Protein AF-A0A9D1IH39-F1 (afdb_monomer_lite)

Organism: NCBI:txid2840677

Foldseek 3Di:
DDDDDPDPPPDPPPPQQAAELLDLVSQLVLLLVLLVVLVVLVVCCVVVNDPPVRSVVVLLVSLLVQLCVQQVNDPSYDHDPPQGFPNLLVLQCVVCVVVCVVVPNDVVQSVGRSSSSSSLSSVLSVVSVVLVVVVVVVVDPVVSVVVSSLSSSQSSCSSNVHDRPRDDDD

Structure (mmCIF, N/CA/C/O backbone):
data_AF-A0A9D1IH39-F1
#
_entry.id   AF-A0A9D1IH39-F1
#
loop_
_atom_site.group_PDB
_atom_site.id
_atom_site.type_symbol
_atom_site.label_atom_id
_atom_site.label_alt_id
_atom_site.label_comp_id
_atom_site.label_asym_id
_atom_site.label_entity_id
_atom_site.label_seq_id
_atom_site.pdbx_PDB_ins_code
_atom_site.Cartn_x
_atom_site.Cartn_y
_atom_site.Cartn_z
_atom_site.occupancy
_atom_site.B_iso_or_equiv
_atom_site.auth_seq_id
_atom_site.auth_comp_id
_atom_site.auth_asym_id
_atom_site.auth_atom_id
_atom_site.pdbx_PDB_model_num
ATOM 1 N N . MET A 1 1 ? 53.181 -41.968 1.654 1.00 43.25 1 MET A N 1
ATOM 2 C CA . MET A 1 1 ? 52.406 -41.020 0.828 1.00 43.25 1 MET A CA 1
ATOM 3 C C . MET A 1 1 ? 50.944 -41.197 1.217 1.00 43.25 1 MET A C 1
ATOM 5 O O . MET A 1 1 ? 50.300 -42.116 0.735 1.00 43.25 1 MET A O 1
ATOM 9 N N . GLN A 1 2 ? 50.483 -40.438 2.213 1.00 37.62 2 GLN A N 1
ATOM 10 C CA . GLN A 1 2 ? 49.070 -40.377 2.598 1.00 37.62 2 GLN A CA 1
ATOM 11 C C . GLN A 1 2 ? 48.408 -39.346 1.686 1.00 37.62 2 GLN A C 1
ATOM 13 O O . GLN A 1 2 ? 48.875 -38.214 1.604 1.00 37.62 2 GLN A O 1
ATOM 18 N N . THR A 1 3 ? 47.389 -39.761 0.945 1.00 41.38 3 THR A N 1
ATOM 19 C CA . THR A 1 3 ? 46.543 -38.867 0.158 1.00 41.38 3 THR A CA 1
ATOM 20 C C . THR A 1 3 ? 45.376 -38.418 1.026 1.00 41.38 3 THR A C 1
ATOM 22 O O . THR A 1 3 ? 44.533 -39.235 1.397 1.00 41.38 3 THR A O 1
ATOM 25 N N . ASP A 1 4 ? 45.362 -37.127 1.349 1.00 43.56 4 ASP A N 1
ATOM 26 C CA . ASP A 1 4 ? 44.269 -36.424 2.014 1.00 43.56 4 ASP A CA 1
ATOM 27 C C . ASP A 1 4 ? 42.965 -36.539 1.209 1.00 43.56 4 ASP A C 1
ATOM 29 O O . ASP A 1 4 ? 42.844 -35.999 0.107 1.00 43.56 4 ASP A O 1
ATOM 33 N N . ASN A 1 5 ? 41.962 -37.204 1.784 1.00 46.59 5 ASN A N 1
ATOM 34 C CA . ASN A 1 5 ? 40.578 -37.108 1.328 1.00 46.59 5 ASN A CA 1
ATOM 35 C C . ASN A 1 5 ? 39.995 -35.784 1.844 1.00 46.59 5 ASN A C 1
ATOM 37 O O . ASN A 1 5 ? 39.589 -35.676 2.999 1.00 46.59 5 ASN A O 1
ATOM 41 N N . LYS A 1 6 ? 39.949 -34.758 0.986 1.00 48.06 6 LYS A N 1
ATOM 42 C CA . LYS A 1 6 ? 39.116 -33.571 1.220 1.00 48.06 6 LYS A CA 1
ATOM 43 C C . LYS A 1 6 ? 37.658 -33.934 0.949 1.00 48.06 6 LYS A C 1
ATOM 45 O O . LYS A 1 6 ? 37.216 -33.912 -0.199 1.00 48.06 6 LYS A O 1
ATOM 50 N N . GLU A 1 7 ? 36.912 -34.230 2.006 1.00 47.56 7 GLU A N 1
ATOM 51 C CA . GLU A 1 7 ? 35.450 -34.207 1.979 1.00 47.56 7 GLU A CA 1
ATOM 52 C C . GLU A 1 7 ? 34.987 -32.785 1.624 1.00 47.56 7 GLU A C 1
ATOM 54 O O . GLU A 1 7 ? 35.138 -31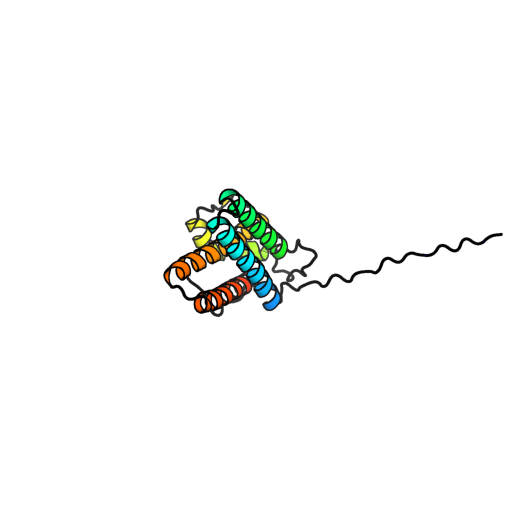.833 2.393 1.00 47.56 7 GLU A O 1
ATOM 59 N N . LYS A 1 8 ? 34.466 -32.616 0.405 1.00 49.72 8 LYS A N 1
ATOM 60 C CA . LYS A 1 8 ? 33.722 -31.418 0.021 1.00 49.72 8 LYS A CA 1
ATOM 61 C C . LYS A 1 8 ? 32.370 -31.466 0.729 1.00 49.72 8 LYS A C 1
ATOM 63 O O . LYS A 1 8 ? 31.461 -32.157 0.281 1.00 49.72 8 LYS A O 1
ATOM 68 N N . ASN A 1 9 ? 32.239 -30.700 1.806 1.00 50.03 9 ASN A N 1
ATOM 69 C CA . ASN A 1 9 ? 30.941 -30.306 2.344 1.00 50.03 9 ASN A CA 1
ATOM 70 C C . ASN A 1 9 ? 30.249 -29.375 1.335 1.00 50.03 9 ASN A C 1
ATOM 72 O O . ASN A 1 9 ? 30.384 -28.154 1.407 1.00 50.03 9 ASN A O 1
ATOM 76 N N . GLU A 1 10 ? 29.532 -29.943 0.367 1.00 49.69 10 GLU A N 1
ATOM 77 C CA . GLU A 1 10 ? 28.547 -29.196 -0.412 1.00 49.69 10 GLU A CA 1
ATOM 78 C C . GLU A 1 10 ? 27.342 -28.933 0.497 1.00 49.69 10 GLU A C 1
ATOM 80 O O . GLU A 1 10 ? 26.534 -29.819 0.774 1.00 49.69 10 GLU A O 1
ATOM 85 N N . ALA A 1 11 ? 27.256 -27.710 1.028 1.00 53.72 11 ALA A N 1
ATOM 86 C CA . ALA A 1 11 ? 26.069 -27.254 1.737 1.00 53.72 11 ALA A CA 1
ATOM 87 C C . ALA A 1 11 ? 24.846 -27.393 0.808 1.00 53.72 11 ALA A C 1
ATOM 89 O O . ALA A 1 11 ? 24.943 -27.025 -0.369 1.00 53.72 11 ALA A O 1
ATOM 90 N N . PRO A 1 12 ? 23.696 -27.897 1.296 1.00 52.84 12 PRO A N 1
ATOM 91 C CA . PRO A 1 12 ? 22.506 -28.028 0.471 1.00 52.84 12 PRO A CA 1
ATOM 92 C C . PRO A 1 12 ? 22.115 -26.648 -0.058 1.00 52.84 12 PRO A C 1
ATOM 94 O O . PRO A 1 12 ? 21.813 -25.728 0.703 1.00 52.84 12 PRO A O 1
ATOM 97 N N . THR A 1 13 ? 22.148 -26.494 -1.381 1.00 54.34 13 THR A N 1
ATOM 98 C CA . THR A 1 13 ? 21.691 -25.286 -2.062 1.00 54.34 13 THR A CA 1
ATOM 99 C C . THR A 1 13 ? 20.176 -25.238 -1.912 1.00 54.34 13 THR A C 1
ATOM 101 O O . THR A 1 13 ? 19.437 -25.860 -2.675 1.00 54.34 13 THR A O 1
ATOM 104 N N . VAL A 1 14 ? 19.692 -24.542 -0.883 1.00 60.44 14 VAL A N 1
ATOM 105 C CA . VAL A 1 14 ? 18.264 -24.255 -0.745 1.00 60.44 14 VAL A CA 1
ATOM 106 C C . VAL A 1 14 ? 17.893 -23.368 -1.929 1.00 60.44 14 VAL A C 1
ATOM 108 O O . VAL A 1 14 ? 18.247 -22.190 -1.967 1.00 60.44 14 VAL A O 1
ATOM 111 N N . LYS A 1 15 ? 17.231 -23.940 -2.940 1.00 63.34 15 LYS A N 1
ATOM 112 C CA . LYS A 1 15 ? 16.618 -23.151 -4.011 1.00 63.34 15 LYS A CA 1
ATOM 113 C C . LYS A 1 15 ? 15.602 -22.222 -3.354 1.00 63.34 15 LYS A C 1
ATOM 115 O O . LYS A 1 15 ? 14.547 -22.680 -2.924 1.00 63.34 15 LYS A O 1
ATOM 120 N N . LEU A 1 16 ? 15.926 -20.933 -3.264 1.00 69.69 16 LEU A N 1
ATOM 121 C CA . LEU A 1 16 ? 14.945 -19.922 -2.897 1.00 69.69 16 LEU A CA 1
ATOM 122 C C . LEU A 1 16 ? 13.829 -19.952 -3.942 1.00 69.69 16 LEU A C 1
ATOM 124 O O . LEU A 1 16 ? 14.071 -19.710 -5.126 1.00 69.69 16 LEU A O 1
ATOM 128 N N . VAL A 1 17 ? 12.613 -20.270 -3.501 1.00 83.12 17 VAL A N 1
ATOM 129 C CA . VAL A 1 17 ? 11.408 -20.017 -4.291 1.00 83.12 17 VAL A CA 1
ATOM 130 C C . VAL A 1 17 ? 11.317 -18.504 -4.454 1.00 83.12 17 VAL A C 1
ATOM 132 O O . VAL A 1 17 ? 11.361 -17.777 -3.462 1.00 83.12 17 VAL A O 1
ATOM 135 N N . ARG A 1 18 ? 11.263 -18.033 -5.702 1.00 90.69 18 ARG A N 1
ATOM 136 C CA . ARG A 1 18 ? 11.101 -16.611 -6.011 1.00 90.69 18 ARG A CA 1
ATOM 137 C C . ARG A 1 18 ? 9.713 -16.370 -6.583 1.00 90.69 18 ARG A C 1
ATOM 139 O O . ARG A 1 18 ? 9.247 -17.166 -7.395 1.00 90.69 18 ARG A O 1
ATOM 146 N N . PHE A 1 19 ? 9.090 -15.273 -6.177 1.00 94.44 19 PHE A N 1
ATOM 147 C CA . PHE A 1 19 ? 7.729 -14.914 -6.571 1.00 94.44 19 PHE A CA 1
ATOM 148 C C . PHE A 1 19 ? 7.743 -13.842 -7.663 1.00 94.44 19 PHE A C 1
ATOM 150 O O . PHE A 1 19 ? 8.461 -12.852 -7.538 1.00 94.44 19 PHE A O 1
ATOM 157 N N . ASP A 1 20 ? 6.978 -14.019 -8.737 1.00 95.31 20 ASP A N 1
ATOM 158 C CA . ASP A 1 20 ? 6.971 -13.093 -9.875 1.00 95.31 20 ASP A CA 1
ATOM 159 C C . ASP A 1 20 ? 6.014 -11.916 -9.649 1.00 95.31 20 ASP A C 1
ATOM 161 O O . ASP A 1 20 ? 4.808 -12.103 -9.527 1.00 95.31 20 ASP A O 1
ATOM 165 N N . LEU A 1 21 ? 6.539 -10.686 -9.632 1.00 94.94 21 LEU A N 1
ATOM 166 C CA . LEU A 1 21 ? 5.733 -9.469 -9.493 1.00 94.94 21 LEU A CA 1
ATOM 167 C C . LEU A 1 21 ? 4.922 -9.132 -10.748 1.00 94.94 21 LEU A C 1
ATOM 169 O O . LEU A 1 21 ? 4.138 -8.189 -10.717 1.00 94.94 21 LEU A O 1
ATOM 173 N N . ALA A 1 22 ? 5.108 -9.837 -11.866 1.00 94.69 22 ALA A N 1
ATOM 174 C CA . ALA A 1 22 ? 4.194 -9.763 -13.001 1.00 94.69 22 ALA A CA 1
ATOM 175 C C . ALA A 1 22 ? 2.887 -10.545 -12.759 1.00 94.69 22 ALA A C 1
ATOM 177 O O . ALA A 1 22 ? 1.888 -10.277 -13.442 1.00 94.69 22 ALA A O 1
ATOM 178 N N . ASP A 1 23 ? 2.885 -11.476 -11.799 1.00 96.31 23 ASP A N 1
ATOM 179 C CA . ASP A 1 23 ? 1.717 -12.256 -11.406 1.00 96.31 23 ASP A CA 1
ATOM 180 C C . ASP A 1 23 ? 0.821 -11.438 -10.466 1.00 96.31 23 ASP A C 1
ATOM 182 O O . ASP A 1 23 ? 1.240 -10.932 -9.422 1.00 96.31 23 ASP A O 1
ATOM 186 N N . LEU A 1 24 ? -0.447 -11.306 -10.856 1.00 96.19 24 LEU A N 1
ATOM 187 C CA . LEU A 1 24 ? -1.440 -10.588 -10.067 1.00 96.19 24 LEU A CA 1
ATOM 188 C C . LEU A 1 24 ? -1.720 -11.285 -8.733 1.00 96.19 24 LEU A C 1
ATOM 190 O O . LEU A 1 24 ? -1.939 -10.594 -7.744 1.00 96.19 24 LEU A O 1
ATOM 194 N N . SER A 1 25 ? -1.695 -12.619 -8.692 1.00 96.69 25 SER A N 1
ATOM 195 C CA . SER A 1 25 ? -1.952 -13.377 -7.464 1.00 96.69 25 SER A CA 1
ATOM 196 C C . SER A 1 25 ? -0.861 -13.135 -6.422 1.00 96.69 25 SER A C 1
ATOM 198 O O . SER A 1 25 ? -1.178 -12.827 -5.278 1.00 96.69 25 SER A O 1
ATOM 200 N N . VAL A 1 26 ? 0.408 -13.127 -6.843 1.00 96.38 26 VAL A N 1
ATOM 201 C CA . VAL A 1 26 ? 1.562 -12.807 -5.989 1.00 96.38 26 VAL A CA 1
ATOM 202 C C . VAL A 1 26 ? 1.444 -11.405 -5.398 1.00 96.38 26 VAL A C 1
ATOM 204 O O . VAL A 1 26 ? 1.657 -11.215 -4.201 1.00 96.38 26 VAL A O 1
ATOM 207 N N . LEU A 1 27 ? 1.109 -10.405 -6.220 1.00 96.00 27 LEU A N 1
ATOM 208 C CA . LEU A 1 27 ? 0.929 -9.040 -5.726 1.00 96.00 27 LEU A CA 1
ATOM 209 C C . LEU A 1 27 ? -0.285 -8.923 -4.803 1.00 96.00 27 LEU A C 1
ATOM 211 O O . LEU A 1 27 ? -0.194 -8.248 -3.782 1.00 96.00 27 LEU A O 1
ATOM 215 N N . ASN A 1 28 ? -1.393 -9.589 -5.128 1.00 97.44 28 ASN A N 1
ATOM 216 C CA . ASN A 1 28 ? -2.574 -9.612 -4.272 1.00 97.44 28 ASN A CA 1
ATOM 217 C C . ASN A 1 28 ? -2.246 -10.204 -2.892 1.00 97.44 28 ASN A C 1
ATOM 219 O O . ASN A 1 28 ? -2.501 -9.556 -1.882 1.00 97.44 28 ASN A O 1
ATOM 223 N N . GLU A 1 29 ? -1.598 -11.370 -2.840 1.00 97.12 29 GLU A N 1
ATOM 224 C CA . GLU A 1 29 ? -1.169 -12.002 -1.585 1.00 97.12 29 GLU A CA 1
ATOM 225 C C . GLU A 1 29 ? -0.193 -11.117 -0.796 1.00 97.12 29 GLU A C 1
ATOM 227 O O . GLU A 1 29 ? -0.306 -10.994 0.424 1.00 97.12 29 GLU A O 1
ATOM 232 N N . LEU A 1 30 ? 0.733 -10.433 -1.477 1.00 96.88 30 LEU A N 1
ATOM 233 C CA . LEU A 1 30 ? 1.639 -9.475 -0.841 1.00 96.88 30 LEU A CA 1
ATOM 234 C C . LEU A 1 30 ? 0.869 -8.340 -0.144 1.00 96.88 30 LEU A C 1
ATOM 236 O O . LEU A 1 30 ? 1.200 -7.970 0.985 1.00 96.88 30 LEU A O 1
ATOM 240 N N . PHE A 1 31 ? -0.162 -7.796 -0.796 1.00 98.06 31 PHE A N 1
ATOM 241 C CA . PHE A 1 31 ? -1.027 -6.782 -0.198 1.00 98.06 31 PHE A CA 1
ATOM 242 C C . PHE A 1 31 ? -1.892 -7.351 0.934 1.00 98.06 31 PHE A C 1
ATOM 244 O O . PHE A 1 31 ? -2.060 -6.674 1.947 1.00 98.06 31 PHE A O 1
ATOM 251 N N . GLU A 1 32 ? -2.393 -8.583 0.819 1.00 97.88 32 GLU A N 1
ATOM 252 C CA . GLU A 1 32 ? -3.154 -9.253 1.885 1.00 97.88 32 GLU A CA 1
ATOM 253 C C . GLU A 1 32 ? -2.313 -9.461 3.150 1.00 97.88 32 GLU A C 1
ATOM 255 O O . GLU A 1 32 ? -2.793 -9.208 4.257 1.00 97.88 32 GLU A O 1
ATOM 260 N N . VAL A 1 33 ? -1.039 -9.844 3.008 1.00 96.25 33 VAL A N 1
ATOM 261 C CA . VAL A 1 33 ? -0.109 -9.973 4.142 1.00 96.25 33 VAL A CA 1
ATOM 262 C C . VAL A 1 33 ? 0.061 -8.635 4.858 1.00 96.25 33 VAL A C 1
ATOM 264 O O . VAL A 1 33 ? -0.037 -8.571 6.085 1.00 96.25 33 VAL A O 1
ATOM 267 N N . VAL A 1 34 ? 0.267 -7.547 4.110 1.00 97.50 34 VAL A N 1
ATOM 268 C CA . VAL A 1 34 ? 0.417 -6.215 4.713 1.00 97.50 34 VAL A CA 1
ATOM 269 C C . VAL A 1 34 ? -0.891 -5.740 5.345 1.00 97.50 34 VAL A C 1
ATOM 271 O O . VAL A 1 34 ? -0.855 -5.191 6.446 1.00 97.50 34 VAL A O 1
ATOM 274 N N . LEU A 1 35 ? -2.040 -5.989 4.710 1.00 98.00 35 LEU A N 1
ATOM 275 C CA . LEU A 1 35 ? -3.358 -5.700 5.280 1.00 98.00 35 LEU A CA 1
ATOM 276 C C . LEU A 1 35 ? -3.549 -6.420 6.614 1.00 98.00 35 LEU A C 1
ATOM 278 O O . LEU A 1 35 ? -3.912 -5.785 7.606 1.00 98.00 35 LEU A O 1
ATOM 282 N N . TYR A 1 36 ? -3.272 -7.725 6.656 1.00 96.44 36 TYR A N 1
ATOM 283 C CA . TYR A 1 36 ? -3.364 -8.525 7.874 1.00 96.44 36 TYR A CA 1
ATOM 284 C C . TYR A 1 36 ? -2.497 -7.935 8.989 1.00 96.44 36 TYR A C 1
ATOM 286 O O . TYR A 1 36 ? -2.948 -7.785 10.126 1.00 96.44 36 TYR A O 1
ATOM 294 N N . ASP A 1 37 ? -1.270 -7.546 8.657 1.00 96.25 37 ASP A N 1
ATOM 295 C CA . ASP A 1 37 ? -0.338 -6.963 9.609 1.00 96.25 37 ASP A CA 1
ATOM 296 C C . ASP A 1 37 ? -0.802 -5.598 10.145 1.00 96.25 37 ASP A C 1
ATOM 298 O O . ASP A 1 37 ? -0.675 -5.345 11.346 1.00 96.25 37 ASP A O 1
ATOM 302 N N . VAL A 1 38 ? -1.389 -4.741 9.301 1.00 97.06 38 VAL A N 1
ATOM 303 C CA . VAL A 1 38 ? -1.997 -3.464 9.724 1.00 97.06 38 VAL A CA 1
ATOM 304 C C . VAL A 1 38 ? -3.177 -3.713 10.666 1.00 97.06 38 VAL A C 1
ATOM 306 O O . VAL A 1 38 ? -3.232 -3.136 11.755 1.00 97.06 38 VAL A O 1
ATOM 309 N N . VAL A 1 39 ? -4.092 -4.617 10.301 1.00 95.25 39 VAL A N 1
ATOM 310 C CA . VAL A 1 39 ? -5.260 -4.969 11.128 1.00 95.25 39 VAL A CA 1
ATOM 311 C C . VAL A 1 39 ? -4.817 -5.522 12.481 1.00 95.25 39 VAL A C 1
ATOM 313 O O . VAL A 1 39 ? -5.311 -5.097 13.529 1.00 95.25 39 VAL A O 1
ATOM 316 N N . ARG A 1 40 ? -3.840 -6.435 12.482 1.00 95.62 40 ARG A N 1
ATOM 317 C CA . ARG A 1 40 ? -3.266 -7.009 13.701 1.00 95.62 40 ARG A CA 1
ATOM 318 C C . ARG A 1 40 ? -2.667 -5.929 14.598 1.00 95.62 40 ARG A C 1
ATOM 320 O O . ARG A 1 40 ? -2.957 -5.919 15.793 1.00 95.62 40 ARG A O 1
ATOM 327 N N . ARG A 1 41 ? -1.880 -5.001 14.042 1.00 96.25 41 ARG A N 1
ATOM 328 C CA . ARG A 1 41 ? -1.314 -3.873 14.803 1.00 96.25 41 ARG A CA 1
ATOM 329 C C . ARG A 1 41 ? -2.395 -2.977 15.388 1.00 96.25 41 ARG A C 1
ATOM 331 O O . ARG A 1 41 ? -2.315 -2.638 16.565 1.00 96.25 41 ARG A O 1
ATOM 338 N N . SER A 1 42 ? -3.414 -2.631 14.607 1.00 94.44 42 SER A N 1
ATOM 339 C CA . SER A 1 42 ? -4.527 -1.810 15.087 1.00 94.44 42 SER A CA 1
ATOM 340 C C . SER A 1 42 ? -5.244 -2.465 16.273 1.00 94.44 42 SER A C 1
ATOM 342 O O . SER A 1 42 ? -5.496 -1.805 17.283 1.00 94.44 42 SER A O 1
ATOM 344 N N . ASN A 1 43 ? -5.465 -3.782 16.211 1.00 93.31 43 ASN A N 1
ATOM 345 C CA . ASN A 1 43 ? -6.023 -4.542 17.327 1.00 93.31 43 ASN A CA 1
ATOM 346 C C . ASN A 1 43 ? -5.114 -4.493 18.564 1.00 93.31 43 ASN A C 1
ATOM 348 O O . ASN A 1 43 ? -5.605 -4.206 19.654 1.00 93.31 43 ASN A O 1
ATOM 352 N N . MET A 1 44 ? -3.800 -4.690 18.403 1.00 96.12 44 MET A N 1
ATOM 353 C CA . MET A 1 44 ? -2.838 -4.607 19.512 1.00 96.12 44 MET A CA 1
ATOM 354 C C . MET A 1 44 ? -2.815 -3.219 20.168 1.00 96.12 44 MET A C 1
ATOM 356 O O . MET A 1 44 ? -2.724 -3.125 21.393 1.00 96.12 44 MET A O 1
ATOM 360 N N . VAL A 1 45 ? -2.936 -2.146 19.377 1.00 96.25 45 VAL A N 1
ATOM 361 C CA . VAL A 1 45 ? -3.073 -0.777 19.900 1.00 96.25 45 VAL A CA 1
ATOM 362 C C . VAL A 1 45 ? -4.369 -0.638 20.693 1.00 96.25 45 VAL A C 1
ATOM 364 O O . VAL A 1 45 ? -4.351 -0.157 21.824 1.00 96.25 45 VAL A O 1
ATOM 367 N N . SER A 1 46 ? -5.489 -1.115 20.143 1.00 93.00 46 SER A N 1
ATOM 368 C CA . SER A 1 46 ? -6.796 -1.038 20.806 1.00 93.00 46 SER A CA 1
ATOM 369 C C . SER A 1 46 ? -6.851 -1.816 22.128 1.00 93.00 46 SER A C 1
ATOM 371 O O . SER A 1 46 ? -7.537 -1.399 23.058 1.00 93.00 46 SER A O 1
ATOM 373 N N . SER A 1 47 ? -6.088 -2.908 22.243 1.00 95.12 47 SER A N 1
ATOM 374 C CA . SER A 1 47 ? -5.985 -3.720 23.459 1.00 95.12 47 SER A CA 1
ATOM 375 C C . SER A 1 47 ? -4.883 -3.254 24.418 1.00 95.12 47 SER A C 1
ATOM 377 O O . SER A 1 47 ? -4.603 -3.944 25.396 1.00 95.12 47 SER A O 1
ATOM 379 N N . GLY A 1 48 ? -4.205 -2.136 24.131 1.00 95.06 48 GLY A N 1
ATOM 380 C CA . GLY A 1 48 ? -3.124 -1.593 24.962 1.00 95.06 48 GLY A CA 1
ATOM 381 C C . GLY A 1 48 ? -1.826 -2.412 24.961 1.00 95.06 48 GLY A C 1
ATOM 382 O O . GLY A 1 48 ? -0.973 -2.201 25.818 1.00 95.06 48 GLY A O 1
ATOM 383 N N . GLN A 1 49 ? -1.667 -3.346 24.018 1.00 96.69 49 GLN A N 1
ATOM 384 C CA . GLN A 1 49 ? -0.474 -4.195 23.874 1.00 96.69 49 GLN A CA 1
ATOM 385 C C . GLN A 1 49 ? 0.643 -3.526 23.058 1.00 96.69 49 GLN A C 1
ATOM 387 O O . GLN A 1 49 ? 1.782 -3.981 23.101 1.00 96.69 49 GLN A O 1
ATOM 392 N N . LEU A 1 50 ? 0.319 -2.472 22.304 1.00 96.88 50 LEU A N 1
ATOM 393 C CA . LEU A 1 50 ? 1.246 -1.718 21.460 1.00 96.88 50 LEU A CA 1
ATOM 394 C C . LEU A 1 50 ? 0.935 -0.223 21.573 1.00 96.88 50 LEU A C 1
ATOM 396 O O . LEU A 1 50 ? -0.237 0.159 21.569 1.00 96.88 50 LEU A O 1
ATOM 400 N N . LYS A 1 51 ? 1.954 0.639 21.656 1.00 96.88 51 LYS A N 1
ATOM 401 C CA . LYS A 1 51 ? 1.722 2.091 21.636 1.00 96.88 51 LYS A CA 1
ATOM 402 C C . LYS A 1 51 ? 1.403 2.571 20.226 1.00 96.88 51 LYS A C 1
ATOM 404 O O . LYS A 1 51 ? 1.869 2.007 19.235 1.00 96.88 51 LYS A O 1
ATOM 409 N N . GLN A 1 52 ? 0.650 3.661 20.127 1.00 94.81 52 GLN A N 1
ATOM 410 C CA . GLN A 1 52 ? 0.282 4.233 18.834 1.00 94.81 52 GLN A CA 1
ATOM 411 C C . GLN A 1 52 ? 1.517 4.672 18.032 1.00 94.81 52 GLN A C 1
ATOM 413 O O . GLN A 1 52 ? 1.587 4.450 16.826 1.00 94.81 52 GLN A O 1
ATOM 418 N N . GLU A 1 53 ? 2.520 5.245 18.694 1.00 96.25 53 GLU A N 1
ATOM 419 C CA . GLU A 1 53 ? 3.757 5.695 18.052 1.00 96.25 53 GLU A CA 1
ATOM 420 C C . GLU A 1 53 ? 4.568 4.520 17.487 1.00 96.25 53 GLU A C 1
ATOM 422 O O . GLU A 1 53 ? 5.151 4.624 16.406 1.00 96.25 53 GLU A O 1
ATOM 427 N N . GLU A 1 54 ? 4.567 3.386 18.192 1.00 96.12 54 GLU A N 1
ATOM 428 C CA . GLU A 1 54 ? 5.218 2.149 17.753 1.00 96.12 54 GLU A CA 1
ATOM 429 C C . GLU A 1 54 ? 4.500 1.567 16.533 1.00 96.12 54 GLU A C 1
ATOM 431 O O . GLU A 1 54 ? 5.150 1.216 15.548 1.00 96.12 54 GLU A O 1
ATOM 436 N N . ALA A 1 55 ? 3.163 1.552 16.541 1.00 95.81 55 ALA A N 1
ATOM 437 C CA . ALA A 1 55 ? 2.372 1.120 15.391 1.00 95.81 55 ALA A CA 1
ATOM 438 C C . ALA A 1 55 ? 2.653 1.976 14.144 1.00 95.81 55 ALA A C 1
ATOM 440 O O . ALA A 1 55 ? 2.905 1.426 13.073 1.00 95.81 55 ALA A O 1
ATOM 441 N N . ILE A 1 56 ? 2.727 3.305 14.291 1.00 95.00 56 ILE A N 1
ATOM 442 C CA . ILE A 1 56 ? 3.077 4.222 13.192 1.00 95.00 56 ILE A CA 1
ATOM 443 C C . ILE A 1 56 ? 4.482 3.924 12.647 1.00 95.00 56 ILE A C 1
ATOM 445 O O . ILE A 1 56 ? 4.707 3.966 11.434 1.00 95.00 56 ILE A O 1
ATOM 449 N N . ALA A 1 57 ? 5.450 3.626 13.518 1.00 96.88 57 ALA A N 1
ATOM 450 C CA . ALA A 1 57 ? 6.792 3.248 13.084 1.00 96.88 57 ALA A CA 1
ATOM 451 C C . ALA A 1 57 ? 6.782 1.927 12.290 1.00 96.88 57 ALA A C 1
ATOM 453 O O . ALA A 1 57 ? 7.444 1.832 11.254 1.00 96.88 57 ALA A O 1
ATOM 454 N N . MET A 1 58 ? 5.994 0.940 12.721 1.00 97.56 58 MET A N 1
ATOM 455 C CA . MET A 1 58 ? 5.826 -0.338 12.017 1.00 97.56 58 MET A CA 1
ATOM 456 C C . MET A 1 58 ? 5.080 -0.191 10.680 1.00 97.56 58 MET A C 1
ATOM 458 O O . MET A 1 58 ? 5.416 -0.869 9.707 1.00 97.56 58 MET A O 1
ATOM 462 N N . ASP A 1 59 ? 4.113 0.722 10.584 1.00 96.88 59 ASP A N 1
ATOM 463 C CA . ASP A 1 59 ? 3.433 1.045 9.325 1.00 96.88 59 ASP A CA 1
ATOM 464 C C . ASP A 1 59 ? 4.416 1.645 8.312 1.00 96.88 59 ASP A C 1
ATOM 466 O O . ASP A 1 59 ? 4.476 1.221 7.157 1.00 96.88 59 ASP A O 1
ATOM 470 N N . LYS A 1 60 ? 5.289 2.557 8.758 1.00 95.75 60 LYS A N 1
ATOM 471 C CA . LYS A 1 60 ? 6.367 3.097 7.914 1.00 95.75 60 LYS A CA 1
ATOM 472 C C . LYS A 1 60 ? 7.343 2.013 7.451 1.00 95.75 60 LYS A C 1
ATOM 474 O O . LYS A 1 60 ? 7.804 2.068 6.312 1.00 95.75 60 LYS A O 1
ATOM 479 N N . GLN A 1 61 ? 7.647 1.030 8.300 1.00 96.69 61 GLN A N 1
ATOM 480 C CA . GLN A 1 61 ? 8.472 -0.123 7.920 1.00 96.69 61 GLN A CA 1
ATOM 481 C C . GLN A 1 61 ? 7.767 -1.013 6.889 1.00 96.69 61 GLN A C 1
ATOM 483 O O . GLN A 1 61 ? 8.401 -1.426 5.920 1.00 96.69 61 GLN A O 1
ATOM 488 N N . SE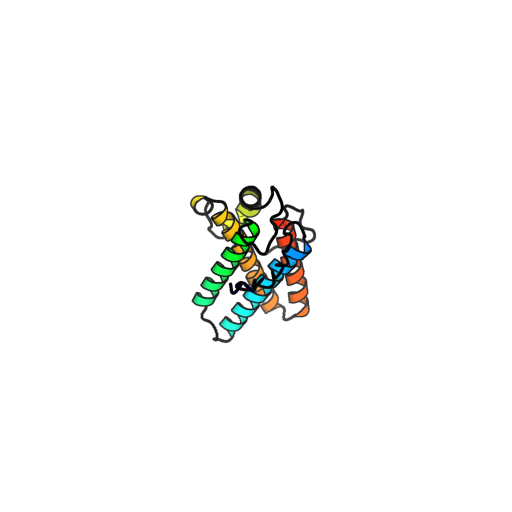R A 1 62 ? 6.460 -1.242 7.042 1.00 97.06 62 SER A N 1
ATOM 489 C CA . SER A 1 62 ? 5.648 -2.001 6.079 1.00 97.06 62 SER A CA 1
ATOM 490 C C . SER A 1 62 ? 5.627 -1.314 4.707 1.00 97.06 62 SER A C 1
ATOM 492 O O . SER A 1 62 ? 5.864 -1.954 3.683 1.00 97.06 62 SER A O 1
ATOM 494 N N . ALA A 1 63 ? 5.450 0.012 4.679 1.00 96.88 63 ALA A N 1
ATOM 495 C CA . ALA A 1 63 ? 5.519 0.800 3.449 1.00 96.88 63 ALA A CA 1
ATOM 496 C C . ALA A 1 63 ? 6.921 0.778 2.814 1.00 96.88 63 ALA A C 1
ATOM 498 O O . ALA A 1 63 ? 7.055 0.671 1.596 1.00 96.88 63 ALA A O 1
ATOM 499 N N . ALA A 1 64 ? 7.981 0.848 3.626 1.00 96.44 64 ALA A N 1
ATOM 500 C CA . ALA A 1 64 ? 9.355 0.742 3.141 1.00 96.44 64 ALA A CA 1
ATOM 501 C C . ALA A 1 64 ? 9.659 -0.648 2.555 1.00 96.44 64 ALA A C 1
ATOM 503 O O . ALA A 1 64 ? 10.340 -0.740 1.533 1.00 96.44 64 ALA A O 1
ATOM 504 N N . PHE A 1 65 ? 9.131 -1.714 3.163 1.00 96.50 65 PHE A N 1
ATOM 505 C CA . PHE A 1 65 ? 9.228 -3.077 2.645 1.00 96.50 65 PHE A CA 1
ATOM 506 C C . PHE A 1 65 ? 8.527 -3.214 1.288 1.00 96.50 65 PHE A C 1
ATOM 508 O O . PHE A 1 65 ? 9.171 -3.616 0.319 1.00 96.50 65 PHE A O 1
ATOM 515 N N . LEU A 1 66 ? 7.254 -2.813 1.189 1.00 96.81 66 LEU A N 1
ATOM 516 C CA . LEU A 1 66 ? 6.510 -2.828 -0.076 1.00 96.81 66 LEU A CA 1
ATOM 517 C C . LEU A 1 66 ? 7.225 -2.011 -1.157 1.00 96.81 66 LEU A C 1
ATOM 519 O O . LEU A 1 66 ? 7.407 -2.490 -2.272 1.00 96.81 66 LEU A O 1
ATOM 523 N N . SER A 1 67 ? 7.703 -0.813 -0.814 1.00 96.44 67 SER A N 1
ATOM 524 C CA . SER A 1 67 ? 8.501 0.027 -1.714 1.00 96.44 67 SER A CA 1
ATOM 525 C C . SER A 1 67 ? 9.754 -0.693 -2.219 1.00 96.44 67 SER A C 1
ATOM 527 O O . SER A 1 67 ? 10.038 -0.660 -3.414 1.00 96.44 67 SER A O 1
ATOM 529 N N . ALA A 1 68 ? 10.484 -1.400 -1.351 1.00 96.50 68 ALA A N 1
ATOM 530 C CA . ALA A 1 68 ? 11.666 -2.160 -1.755 1.00 96.50 68 ALA A CA 1
ATOM 531 C C . ALA A 1 68 ? 11.323 -3.330 -2.692 1.00 96.50 68 ALA A C 1
ATOM 533 O O . ALA A 1 68 ? 12.044 -3.555 -3.666 1.00 96.50 68 ALA A O 1
ATOM 534 N N . VAL A 1 69 ? 10.220 -4.042 -2.436 1.00 96.12 69 VAL A N 1
ATOM 535 C CA . VAL A 1 69 ? 9.722 -5.109 -3.319 1.00 96.12 69 VAL A CA 1
ATOM 536 C C . VAL A 1 69 ? 9.346 -4.535 -4.688 1.00 96.12 69 VAL A C 1
ATOM 538 O O . VAL A 1 69 ? 9.868 -4.987 -5.704 1.00 96.12 69 VAL A O 1
ATOM 541 N N . LEU A 1 70 ? 8.533 -3.475 -4.724 1.00 95.75 70 LEU A N 1
ATOM 542 C CA . LEU A 1 70 ? 8.074 -2.813 -5.954 1.00 95.75 70 LEU A CA 1
ATOM 543 C C . LEU A 1 70 ? 9.200 -2.106 -6.727 1.00 95.75 70 LEU A C 1
ATOM 545 O O . LEU A 1 70 ? 9.114 -1.931 -7.943 1.00 95.75 70 LEU A O 1
ATOM 549 N N . ALA A 1 71 ? 10.278 -1.721 -6.042 1.00 95.31 71 ALA A N 1
ATOM 550 C CA . ALA A 1 71 ? 11.503 -1.216 -6.655 1.00 95.31 71 ALA A CA 1
ATOM 551 C C . ALA A 1 71 ? 12.399 -2.333 -7.221 1.00 95.31 71 ALA A C 1
ATOM 553 O O . ALA A 1 71 ? 13.461 -2.034 -7.765 1.00 95.31 71 ALA A O 1
ATOM 554 N N . GLY A 1 72 ? 12.019 -3.604 -7.058 1.00 93.69 72 GLY A N 1
ATOM 555 C CA . GLY A 1 72 ? 12.811 -4.749 -7.497 1.00 93.69 72 GLY A CA 1
ATOM 556 C C . GLY A 1 72 ? 14.077 -4.991 -6.673 1.00 93.69 72 GLY A C 1
ATOM 557 O O . GLY A 1 72 ? 15.027 -5.588 -7.170 1.00 93.69 72 GLY A O 1
ATOM 558 N N . LYS A 1 73 ? 14.117 -4.496 -5.429 1.00 94.19 73 LYS A N 1
ATOM 559 C CA . LYS A 1 73 ? 15.279 -4.582 -4.525 1.00 94.19 73 LYS A CA 1
ATOM 560 C C . LYS A 1 73 ? 15.196 -5.749 -3.539 1.00 94.19 73 LYS A C 1
ATOM 562 O O . LYS A 1 73 ? 16.106 -5.921 -2.735 1.00 94.19 73 LYS A O 1
ATOM 567 N N . ASN A 1 74 ? 14.113 -6.526 -3.568 1.00 93.19 74 ASN A N 1
ATOM 568 C CA . ASN A 1 74 ? 13.936 -7.696 -2.715 1.00 93.19 74 ASN A CA 1
ATOM 569 C C . ASN A 1 74 ? 14.249 -8.983 -3.496 1.00 93.19 74 ASN A C 1
ATOM 571 O O . ASN A 1 74 ? 13.572 -9.302 -4.470 1.00 93.19 74 ASN A O 1
ATOM 575 N N . GLU A 1 75 ? 15.256 -9.735 -3.048 1.00 91.88 75 GLU A N 1
ATOM 576 C CA . GLU A 1 75 ? 15.752 -10.941 -3.728 1.00 91.88 75 GLU A CA 1
ATOM 577 C C . GLU A 1 75 ? 14.730 -12.089 -3.785 1.00 91.88 75 GLU A C 1
ATOM 579 O O . GLU A 1 75 ? 14.790 -12.920 -4.695 1.00 91.88 75 GLU A O 1
ATOM 584 N N . GLN A 1 76 ? 13.756 -12.120 -2.870 1.00 92.69 76 GLN A N 1
ATOM 585 C CA . GLN A 1 76 ? 12.680 -13.121 -2.866 1.00 92.69 76 GLN A CA 1
ATOM 586 C C . GLN A 1 76 ? 11.697 -12.931 -4.028 1.00 92.69 76 GLN A C 1
ATOM 588 O O . GLN A 1 76 ? 10.949 -13.849 -4.354 1.00 92.69 76 GLN A O 1
ATOM 593 N N . PHE A 1 77 ? 11.716 -11.770 -4.684 1.00 94.44 77 PHE A N 1
ATOM 594 C CA . PHE A 1 77 ? 10.807 -11.446 -5.772 1.00 94.44 77 PHE A CA 1
ATOM 595 C C . PHE A 1 77 ? 11.557 -11.320 -7.101 1.00 94.44 77 PHE A C 1
ATOM 597 O O . PHE A 1 77 ? 12.708 -10.876 -7.163 1.00 94.44 77 PHE A O 1
ATOM 604 N N . ILE A 1 78 ? 10.910 -11.748 -8.179 1.00 95.25 78 ILE A N 1
ATOM 605 C CA . ILE A 1 78 ? 11.315 -11.483 -9.555 1.00 95.25 78 ILE A CA 1
ATOM 606 C C . ILE A 1 78 ? 10.583 -10.214 -9.980 1.00 95.25 78 ILE A C 1
ATOM 608 O O . ILE A 1 78 ? 9.356 -10.158 -9.998 1.00 95.25 78 ILE A O 1
ATOM 612 N N . SER A 1 79 ? 11.344 -9.172 -10.291 1.00 93.31 79 SER A N 1
ATOM 613 C CA . SER A 1 79 ? 10.801 -7.890 -10.728 1.00 93.31 79 SER A CA 1
ATOM 614 C C . SER A 1 79 ? 10.123 -8.015 -12.089 1.00 93.31 79 SER A C 1
ATOM 616 O O . SER A 1 79 ? 10.704 -8.598 -13.004 1.00 93.31 79 SER A O 1
ATOM 618 N N . LYS A 1 80 ? 8.954 -7.384 -12.266 1.00 93.38 80 LYS A N 1
ATOM 619 C CA . LYS A 1 80 ? 8.329 -7.239 -13.587 1.00 93.38 80 LYS A CA 1
ATOM 620 C C . LYS A 1 80 ? 9.247 -6.399 -14.491 1.00 93.38 80 LYS A C 1
ATOM 622 O O . LYS A 1 80 ? 9.431 -5.206 -14.208 1.00 93.38 80 LYS A O 1
ATOM 627 N N . PRO A 1 81 ? 9.802 -6.971 -15.577 1.00 89.12 81 PRO A N 1
ATOM 628 C CA . PRO A 1 81 ? 10.738 -6.260 -16.440 1.00 89.12 81 PRO A CA 1
ATOM 629 C C . PRO A 1 81 ? 10.146 -4.953 -16.967 1.00 89.12 81 PRO A C 1
ATOM 631 O O . PRO A 1 81 ? 8.978 -4.904 -17.352 1.00 89.12 81 PRO A O 1
ATOM 634 N N . TYR A 1 82 ? 10.962 -3.897 -16.982 1.00 90.38 82 TYR A N 1
ATOM 635 C CA . TYR A 1 82 ? 10.621 -2.566 -17.510 1.00 90.38 82 TYR A CA 1
ATOM 636 C C . TYR A 1 82 ? 9.468 -1.830 -16.806 1.00 90.38 82 TYR A C 1
ATOM 638 O O . TYR A 1 82 ? 9.096 -0.745 -17.245 1.00 90.38 82 TYR A O 1
ATOM 646 N N . TRP A 1 83 ? 8.906 -2.387 -15.729 1.00 94.00 83 TRP A N 1
ATOM 647 C CA . TRP A 1 83 ? 7.793 -1.773 -15.004 1.00 94.00 83 TRP A CA 1
ATOM 648 C C . TRP A 1 83 ? 8.167 -1.355 -13.580 1.00 94.00 83 TRP A C 1
ATOM 650 O O . TRP A 1 83 ? 7.850 -0.244 -13.177 1.00 94.00 83 TRP A O 1
ATOM 660 N N . THR A 1 84 ? 8.868 -2.196 -12.817 1.00 93.31 84 THR A N 1
ATOM 661 C CA . THR A 1 84 ? 9.294 -1.873 -11.438 1.00 93.31 84 THR A CA 1
ATOM 662 C C . THR A 1 84 ? 10.273 -0.699 -11.375 1.00 93.31 84 THR A C 1
ATOM 664 O O . THR A 1 84 ? 11.028 -0.474 -12.319 1.00 93.31 84 THR A O 1
ATOM 667 N N . GLY A 1 85 ? 10.351 -0.020 -10.228 1.00 94.31 85 GLY A N 1
ATOM 668 C CA . GLY A 1 85 ? 11.272 1.106 -10.032 1.00 94.31 85 GLY A CA 1
ATOM 669 C C . GLY A 1 85 ? 10.770 2.393 -10.688 1.00 94.31 85 GLY A C 1
ATOM 670 O O . GLY A 1 85 ? 9.607 2.754 -10.509 1.00 94.31 85 GLY A O 1
ATOM 671 N N . ASP A 1 86 ? 11.647 3.096 -11.409 1.00 96.00 86 ASP A N 1
ATOM 672 C CA . ASP A 1 86 ? 11.372 4.430 -11.967 1.00 96.00 86 ASP A CA 1
ATOM 673 C C . ASP A 1 86 ? 10.107 4.488 -12.847 1.00 96.00 86 ASP A C 1
ATOM 675 O O . ASP A 1 86 ? 9.341 5.438 -12.680 1.00 96.00 86 ASP A O 1
ATOM 679 N N . PRO A 1 87 ? 9.811 3.505 -13.729 1.00 96.19 87 PRO A N 1
ATOM 680 C CA . PRO A 1 87 ? 8.588 3.532 -14.533 1.00 96.19 87 PRO A CA 1
ATOM 681 C C . PRO A 1 87 ? 7.311 3.482 -13.682 1.00 96.19 87 PRO A C 1
ATOM 683 O O . PRO A 1 87 ? 6.427 4.322 -13.858 1.00 96.19 87 PRO A O 1
ATOM 686 N N . LEU A 1 88 ? 7.226 2.556 -12.718 1.00 96.56 88 LEU A N 1
ATOM 687 C CA . LEU A 1 88 ? 6.102 2.473 -11.781 1.00 96.56 88 LEU A CA 1
ATOM 688 C C . LEU A 1 88 ? 6.000 3.739 -10.925 1.00 96.56 88 LEU A C 1
ATOM 690 O O . LEU A 1 88 ? 4.907 4.269 -10.756 1.00 96.56 88 LEU A O 1
ATOM 694 N N . ALA A 1 89 ? 7.118 4.259 -10.415 1.00 97.00 89 ALA A N 1
ATOM 695 C CA . ALA A 1 89 ? 7.117 5.503 -9.651 1.00 97.00 89 ALA A CA 1
ATOM 696 C C . ALA A 1 89 ? 6.609 6.684 -10.490 1.00 97.00 89 ALA A C 1
ATOM 698 O O . ALA A 1 89 ? 5.754 7.438 -10.032 1.00 97.00 89 ALA A O 1
ATOM 699 N N . GLY A 1 90 ? 7.069 6.826 -11.734 1.00 96.31 90 GLY A N 1
ATOM 700 C CA . GLY A 1 90 ? 6.587 7.857 -12.652 1.00 96.31 90 GLY A CA 1
ATOM 701 C C . GLY A 1 90 ? 5.081 7.754 -12.898 1.00 96.31 90 GLY A C 1
ATOM 702 O O . GLY A 1 90 ? 4.374 8.757 -12.803 1.00 96.31 90 GLY A O 1
ATOM 703 N N . TYR A 1 91 ? 4.580 6.537 -13.128 1.00 96.19 91 TYR A N 1
ATOM 704 C CA . TYR A 1 91 ? 3.147 6.271 -13.259 1.00 96.19 91 TYR A CA 1
ATOM 705 C C . TYR A 1 91 ? 2.369 6.669 -11.997 1.00 96.19 91 TYR A C 1
ATOM 707 O O . TYR A 1 91 ? 1.426 7.453 -12.084 1.00 96.19 91 TYR A O 1
ATOM 715 N N . LEU A 1 92 ? 2.778 6.186 -10.820 1.00 96.06 92 LEU A N 1
ATOM 716 C CA . LEU A 1 92 ? 2.081 6.448 -9.558 1.00 96.06 92 LEU A CA 1
ATOM 717 C C . LEU A 1 92 ? 2.121 7.926 -9.172 1.00 96.06 92 LEU A C 1
ATOM 719 O O . LEU A 1 92 ? 1.132 8.441 -8.663 1.00 96.06 92 LEU A O 1
ATOM 723 N N . LYS A 1 93 ? 3.224 8.630 -9.449 1.00 94.31 93 LYS A N 1
ATOM 724 C CA . LYS A 1 93 ? 3.332 10.074 -9.201 1.00 94.31 93 LYS A CA 1
ATOM 725 C C . LYS A 1 93 ? 2.271 10.864 -9.968 1.00 94.31 93 LYS A C 1
ATOM 727 O O . LYS A 1 93 ? 1.731 11.822 -9.427 1.00 94.31 93 LYS A O 1
ATOM 732 N N . LEU A 1 94 ? 1.968 10.461 -11.203 1.00 92.81 94 LEU A N 1
ATOM 733 C CA . LEU A 1 94 ? 0.912 11.076 -12.009 1.00 92.81 94 LEU A CA 1
ATOM 734 C C . LEU A 1 94 ? -0.476 10.608 -11.563 1.00 92.81 94 LEU A C 1
ATOM 736 O O . LEU A 1 94 ? -1.356 11.429 -11.327 1.00 92.81 94 LEU A O 1
ATOM 740 N N . TYR A 1 95 ? -0.654 9.295 -11.425 1.00 92.31 95 TYR A N 1
ATOM 741 C CA . TYR A 1 95 ? -1.941 8.669 -11.129 1.00 92.31 95 TYR A CA 1
ATOM 742 C C . TYR A 1 95 ? -2.477 9.041 -9.739 1.00 92.31 95 TYR A C 1
ATOM 744 O O . TYR A 1 95 ? -3.668 9.268 -9.568 1.00 92.31 95 TYR A O 1
ATOM 752 N N . MET A 1 96 ? -1.599 9.134 -8.738 1.00 92.44 96 MET A N 1
ATOM 753 C CA . MET A 1 96 ? -1.960 9.387 -7.340 1.00 92.44 96 MET A CA 1
ATOM 754 C C . MET A 1 96 ? -1.727 10.835 -6.904 1.00 92.44 96 MET A C 1
ATOM 756 O O . MET A 1 96 ? -1.767 11.115 -5.706 1.00 92.44 96 MET A O 1
ATOM 760 N N . LYS A 1 97 ? -1.480 11.759 -7.842 1.00 92.06 97 LYS A N 1
ATOM 761 C CA . LYS A 1 97 ? -1.136 13.154 -7.533 1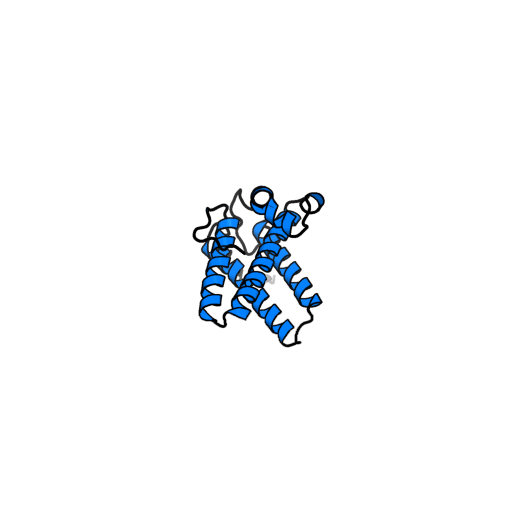.00 92.06 97 LYS A CA 1
ATOM 762 C C . LYS A 1 97 ? -2.112 13.786 -6.535 1.00 92.06 97 LYS A C 1
ATOM 764 O O . LYS A 1 97 ? -1.692 14.263 -5.485 1.00 92.06 97 LYS A O 1
ATOM 769 N N . GLU A 1 98 ? -3.407 13.721 -6.830 1.00 91.25 98 GLU A N 1
ATOM 770 C CA . GLU A 1 98 ? -4.451 14.308 -5.979 1.00 91.25 98 GLU A CA 1
ATOM 771 C C . GLU A 1 98 ? -4.513 13.645 -4.599 1.00 91.25 98 GLU A C 1
ATOM 773 O O . GLU A 1 98 ? -4.728 14.315 -3.589 1.00 91.25 98 GLU A O 1
ATOM 778 N N . ARG A 1 99 ? -4.275 12.327 -4.533 1.00 91.00 99 ARG A N 1
ATOM 779 C CA . ARG A 1 99 ? -4.223 11.597 -3.263 1.00 91.00 99 ARG A CA 1
ATOM 780 C C . ARG A 1 99 ? -3.064 12.078 -2.400 1.00 91.00 99 ARG A C 1
ATOM 782 O O . ARG A 1 99 ? -3.283 12.393 -1.236 1.00 91.00 99 ARG A O 1
ATOM 789 N N . PHE A 1 100 ? -1.867 12.191 -2.976 1.00 92.31 100 PHE A N 1
ATOM 790 C CA . PHE A 1 100 ? -0.691 12.704 -2.273 1.00 92.31 100 PHE A CA 1
ATOM 791 C C . PHE A 1 100 ? -0.902 14.137 -1.779 1.00 92.31 100 PHE A C 1
ATOM 793 O O . PHE A 1 100 ? -0.644 14.424 -0.610 1.00 92.31 100 PHE A O 1
ATOM 800 N N . GLU A 1 101 ? -1.455 15.014 -2.617 1.00 89.69 101 GLU A N 1
ATOM 801 C CA . GLU A 1 101 ? -1.755 16.397 -2.235 1.00 89.69 101 GLU A CA 1
ATOM 802 C C . GLU A 1 101 ? -2.774 16.470 -1.084 1.00 89.69 101 GLU A C 1
ATOM 804 O O . GLU A 1 101 ? -2.570 17.227 -0.132 1.00 89.69 101 GLU A O 1
ATOM 809 N N . LYS A 1 102 ? -3.824 15.634 -1.108 1.00 87.75 102 LYS A N 1
ATOM 810 C CA . LYS A 1 102 ? -4.863 15.575 -0.061 1.00 87.75 102 LYS A CA 1
ATOM 811 C C . LYS A 1 102 ? -4.302 15.219 1.319 1.00 87.75 102 LYS A C 1
ATOM 813 O O . LYS A 1 102 ? -4.838 15.680 2.326 1.00 87.75 102 LYS A O 1
ATOM 818 N N . VAL A 1 103 ? -3.233 14.425 1.377 1.00 80.94 103 VAL A N 1
ATOM 819 C CA . VAL A 1 103 ? -2.569 14.026 2.632 1.00 80.94 103 VAL A CA 1
ATOM 820 C C . VAL A 1 103 ? -1.322 14.861 2.954 1.00 80.94 103 VAL A C 1
ATOM 822 O O . VAL A 1 103 ? -0.587 14.539 3.885 1.00 80.94 103 VAL A O 1
ATOM 825 N N . GLY A 1 104 ? -1.087 15.953 2.216 1.00 83.62 104 G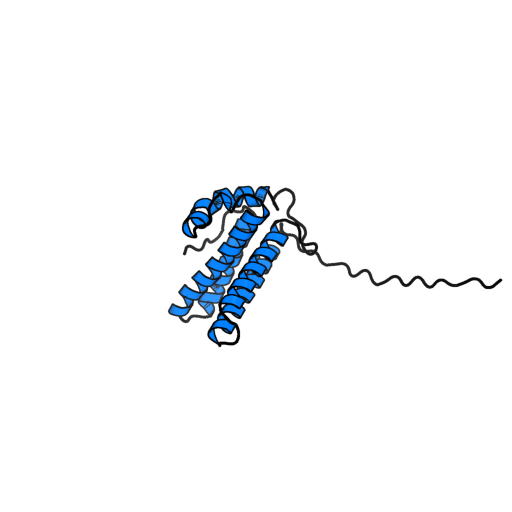LY A N 1
ATOM 826 C CA . GLY A 1 104 ? 0.025 16.877 2.458 1.00 83.62 104 GLY A CA 1
ATOM 827 C C . GLY A 1 104 ? 1.395 16.351 2.024 1.00 83.62 104 GLY A C 1
ATOM 828 O O . GLY A 1 104 ? 2.415 16.838 2.507 1.00 83.62 104 GLY A O 1
ATOM 829 N N . VAL A 1 105 ? 1.438 15.355 1.134 1.00 88.25 105 VAL A N 1
ATOM 830 C CA . VAL A 1 105 ? 2.677 14.898 0.498 1.00 88.25 105 VAL A CA 1
ATOM 831 C C . VAL A 1 105 ? 2.958 15.798 -0.702 1.00 88.25 105 VAL A C 1
ATOM 833 O O . VAL A 1 105 ? 2.251 15.774 -1.708 1.00 88.25 105 VAL A O 1
ATOM 836 N N . HIS A 1 106 ? 3.999 16.616 -0.585 1.00 87.31 106 HIS A N 1
ATOM 837 C CA . HIS A 1 106 ? 4.361 17.622 -1.580 1.00 87.31 106 HIS A CA 1
ATOM 838 C C . HIS A 1 106 ? 5.410 17.103 -2.577 1.00 87.31 106 HIS A C 1
ATOM 840 O O . HIS A 1 106 ? 6.158 16.168 -2.295 1.00 87.31 106 HIS A O 1
ATOM 846 N N . GLU A 1 107 ? 5.522 17.740 -3.750 1.00 84.31 107 GLU A N 1
ATOM 847 C CA . GLU A 1 107 ? 6.448 17.305 -4.813 1.00 84.31 107 GLU A CA 1
ATOM 848 C C . GLU A 1 107 ? 7.913 17.199 -4.365 1.00 84.31 107 GLU A C 1
ATOM 850 O O . GLU A 1 107 ? 8.632 16.316 -4.831 1.00 84.31 107 GLU A O 1
ATOM 855 N N . ASN A 1 108 ? 8.357 18.053 -3.437 1.00 87.31 108 ASN A N 1
ATOM 856 C CA . ASN A 1 108 ? 9.715 18.016 -2.885 1.00 87.31 108 ASN A CA 1
ATOM 857 C C . ASN A 1 108 ? 9.998 16.750 -2.053 1.00 87.31 108 ASN A C 1
ATOM 859 O O . ASN A 1 108 ? 11.156 16.363 -1.912 1.00 87.31 108 ASN A O 1
ATOM 863 N N . GLN A 1 109 ? 8.957 16.100 -1.527 1.00 86.38 109 GLN A N 1
ATOM 864 C CA . GLN A 1 109 ? 9.026 14.813 -0.831 1.00 86.38 109 GLN A CA 1
ATOM 865 C C . GLN A 1 109 ? 8.909 13.628 -1.801 1.00 86.38 109 GLN A C 1
ATOM 867 O O . GLN A 1 109 ? 9.188 12.501 -1.414 1.00 86.38 109 GLN A O 1
ATOM 872 N N . LEU A 1 110 ? 8.535 13.876 -3.060 1.00 91.94 110 LEU A N 1
ATOM 873 C CA . LEU A 1 110 ? 8.417 12.900 -4.151 1.00 91.94 110 LEU A CA 1
ATOM 874 C C . LEU A 1 110 ? 9.560 13.080 -5.166 1.00 91.94 110 LEU A C 1
ATOM 876 O O . LEU A 1 110 ? 9.344 13.085 -6.387 1.00 91.94 110 LEU A O 1
ATOM 880 N N . SER A 1 111 ? 10.765 13.310 -4.642 1.00 88.00 111 SER A N 1
ATOM 881 C CA . SER A 1 111 ? 11.958 13.689 -5.405 1.00 88.00 111 SER A CA 1
ATOM 882 C C . SER A 1 111 ? 12.671 12.508 -6.061 1.00 88.00 111 SER A C 1
ATOM 884 O O . SER A 1 111 ? 13.355 12.703 -7.063 1.00 88.00 111 SER A O 1
ATOM 886 N N . ASP A 1 112 ? 12.488 11.291 -5.544 1.00 93.62 112 ASP A N 1
ATOM 887 C CA . ASP A 1 112 ? 13.073 10.073 -6.096 1.00 93.62 112 ASP A CA 1
ATOM 888 C C . ASP A 1 112 ? 12.091 8.889 -6.110 1.00 93.62 112 ASP A C 1
ATOM 890 O O . ASP A 1 112 ? 11.027 8.900 -5.483 1.00 93.62 112 ASP A O 1
ATOM 894 N N . THR A 1 113 ? 12.469 7.841 -6.842 1.00 94.88 113 THR A N 1
ATOM 895 C CA . THR A 1 113 ? 11.693 6.607 -7.018 1.00 94.88 113 THR A CA 1
ATOM 896 C C . THR A 1 113 ? 11.322 5.945 -5.701 1.00 94.88 113 THR A C 1
ATOM 898 O O . THR A 1 113 ? 10.193 5.487 -5.533 1.00 94.88 113 THR A O 1
ATOM 901 N N . ARG A 1 114 ? 12.248 5.890 -4.741 1.00 94.44 114 ARG A N 1
ATOM 902 C CA . ARG A 1 114 ? 11.985 5.254 -3.448 1.00 94.44 114 ARG A CA 1
ATOM 903 C C . ARG A 1 114 ? 10.922 6.037 -2.690 1.00 94.44 114 ARG A C 1
ATOM 905 O O . ARG A 1 114 ? 10.020 5.418 -2.128 1.00 94.44 114 ARG A O 1
ATOM 912 N N . ALA A 1 115 ? 11.033 7.361 -2.678 1.00 94.50 115 ALA A N 1
ATOM 913 C CA . ALA A 1 115 ? 10.114 8.240 -1.979 1.00 94.50 115 ALA A CA 1
ATOM 914 C C . ALA A 1 115 ? 8.693 8.125 -2.546 1.00 94.50 115 ALA A C 1
ATOM 916 O O . ALA A 1 115 ? 7.746 7.956 -1.780 1.00 94.50 115 ALA A O 1
ATOM 917 N N . VAL A 1 116 ? 8.550 8.090 -3.876 1.00 96.94 116 VAL A N 1
ATOM 918 C CA . VAL A 1 116 ? 7.248 7.885 -4.530 1.00 96.94 116 VAL A CA 1
ATOM 919 C 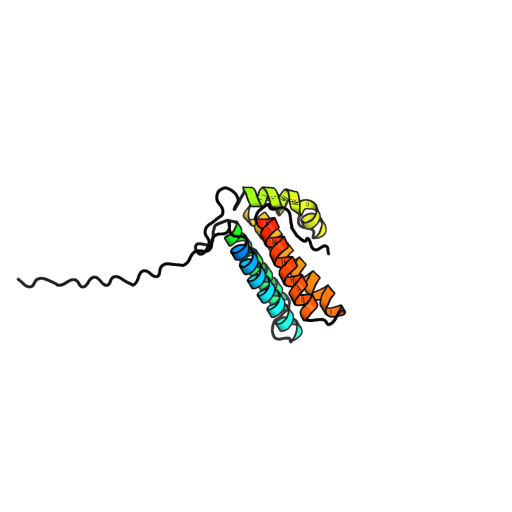C . VAL A 1 116 ? 6.655 6.516 -4.202 1.00 96.94 116 VAL A C 1
ATOM 921 O O . VAL A 1 116 ? 5.503 6.434 -3.780 1.00 96.94 116 VAL A O 1
ATOM 924 N N . LEU A 1 117 ? 7.431 5.437 -4.350 1.00 97.19 117 LEU A N 1
ATOM 925 C CA . LEU A 1 117 ? 6.943 4.084 -4.068 1.00 97.19 117 LEU A CA 1
ATOM 926 C C . LEU A 1 117 ? 6.582 3.903 -2.590 1.00 97.19 117 LEU A C 1
ATOM 928 O O . LEU A 1 117 ? 5.612 3.223 -2.270 1.00 97.19 117 LEU A O 1
ATOM 932 N N . GLN A 1 118 ? 7.334 4.527 -1.682 1.00 96.12 118 GLN A N 1
ATOM 933 C CA . GLN A 1 118 ? 7.042 4.479 -0.252 1.00 96.12 118 GLN A CA 1
ATOM 934 C C . GLN A 1 118 ? 5.801 5.303 0.105 1.00 96.12 118 GLN A C 1
ATOM 936 O O . GLN A 1 118 ? 5.009 4.847 0.925 1.00 96.12 118 GLN A O 1
ATOM 941 N N . ALA A 1 119 ? 5.594 6.465 -0.523 1.00 95.75 119 ALA A N 1
ATOM 942 C CA . ALA A 1 119 ? 4.366 7.241 -0.363 1.00 95.75 119 ALA A CA 1
ATOM 943 C C . ALA A 1 119 ? 3.146 6.457 -0.869 1.00 95.75 119 ALA A C 1
ATOM 945 O O . ALA A 1 119 ? 2.152 6.342 -0.157 1.00 95.75 119 ALA A O 1
ATOM 946 N N . ALA A 1 120 ? 3.244 5.837 -2.049 1.00 96.62 120 ALA A N 1
ATOM 947 C CA . ALA A 1 120 ? 2.179 4.996 -2.594 1.00 96.62 120 ALA A CA 1
ATOM 948 C C . ALA A 1 120 ? 1.880 3.777 -1.705 1.00 96.62 120 ALA A C 1
ATOM 950 O O . ALA A 1 120 ? 0.722 3.471 -1.437 1.00 96.62 120 ALA A O 1
ATOM 951 N N . ALA A 1 121 ? 2.914 3.099 -1.199 1.00 97.00 121 ALA A N 1
ATOM 952 C CA . ALA A 1 121 ? 2.741 1.980 -0.278 1.00 97.00 121 ALA A CA 1
ATOM 953 C C . ALA A 1 121 ? 2.129 2.409 1.066 1.00 97.00 121 ALA A C 1
ATOM 955 O O . ALA A 1 121 ? 1.386 1.647 1.679 1.00 97.00 121 ALA A O 1
ATOM 956 N N . PHE A 1 122 ? 2.421 3.625 1.532 1.00 95.62 122 PHE A N 1
ATOM 957 C CA . PHE A 1 122 ? 1.798 4.167 2.735 1.00 95.62 122 PHE A CA 1
ATOM 958 C C . PHE A 1 122 ? 0.324 4.525 2.504 1.00 95.62 122 PHE A C 1
ATOM 960 O O . PHE A 1 122 ? -0.501 4.267 3.373 1.00 95.62 122 PHE A O 1
ATOM 967 N N . GLU A 1 123 ? -0.038 5.020 1.319 1.00 95.50 123 GLU A N 1
ATOM 968 C CA . GLU A 1 123 ? -1.440 5.246 0.943 1.00 95.50 123 GLU A CA 1
ATOM 969 C C . GLU A 1 123 ? -2.275 3.956 0.963 1.00 95.50 123 GLU A C 1
ATOM 971 O O . GLU A 1 123 ? -3.432 3.992 1.375 1.00 95.50 123 GLU A O 1
ATOM 976 N N . PHE A 1 124 ? -1.696 2.802 0.614 1.00 96.94 124 PHE A N 1
ATOM 977 C CA . PHE A 1 124 ? -2.371 1.514 0.815 1.00 96.94 124 PHE A CA 1
ATOM 978 C C . PHE A 1 124 ? -2.691 1.267 2.295 1.00 96.94 124 PHE A C 1
ATOM 980 O O . PHE A 1 124 ? -3.807 0.886 2.639 1.00 96.94 124 PHE A O 1
ATOM 987 N N . ILE A 1 125 ? -1.737 1.530 3.190 1.00 96.62 125 ILE A N 1
ATOM 988 C CA . ILE A 1 125 ? -1.946 1.388 4.638 1.00 96.62 125 ILE A CA 1
ATOM 989 C C . ILE A 1 125 ? -3.047 2.347 5.122 1.00 96.62 125 ILE A C 1
ATOM 991 O O . ILE A 1 125 ? -3.903 1.952 5.916 1.00 96.62 125 ILE A O 1
ATOM 995 N N . CYS A 1 126 ? -3.077 3.584 4.615 1.00 94.88 126 CYS A N 1
ATOM 996 C CA . CYS A 1 126 ? -4.156 4.540 4.878 1.00 94.88 126 CYS A CA 1
ATOM 997 C C . CYS A 1 126 ? -5.528 4.013 4.423 1.00 94.88 126 CYS A C 1
ATOM 999 O O . CYS A 1 126 ? -6.514 4.176 5.149 1.00 94.88 126 CYS A O 1
ATOM 1001 N N . ASP A 1 127 ? -5.604 3.360 3.260 1.00 95.62 127 ASP A N 1
ATOM 1002 C CA . ASP A 1 127 ? -6.841 2.744 2.768 1.00 95.62 127 ASP A CA 1
ATOM 1003 C C . ASP A 1 127 ? -7.299 1.595 3.675 1.00 95.62 127 ASP A C 1
ATOM 1005 O O . ASP A 1 127 ? -8.487 1.499 3.983 1.00 95.62 127 ASP A O 1
ATOM 1009 N N . VAL A 1 128 ? -6.374 0.778 4.195 1.00 96.31 128 VAL A N 1
ATOM 1010 C CA . VAL A 1 128 ? -6.707 -0.272 5.175 1.00 96.31 128 VAL A CA 1
ATOM 1011 C C . VAL A 1 128 ? -7.322 0.339 6.438 1.00 96.31 128 VAL A C 1
ATOM 1013 O O . VAL A 1 128 ? -8.374 -0.115 6.891 1.00 96.31 128 VAL A O 1
ATOM 1016 N N . TYR A 1 129 ? -6.739 1.407 6.989 1.00 94.88 129 TYR A N 1
ATOM 1017 C CA . TYR A 1 129 ? -7.326 2.094 8.147 1.00 94.88 129 TYR A CA 1
ATOM 1018 C C . TYR A 1 129 ? -8.681 2.739 7.833 1.00 94.88 129 TYR A C 1
ATOM 1020 O O . TYR A 1 129 ? -9.593 2.697 8.666 1.00 94.88 129 TYR A O 1
ATOM 1028 N N . SER A 1 130 ? -8.839 3.321 6.642 1.00 93.44 130 SER A N 1
ATOM 1029 C CA . SER A 1 130 ? -10.115 3.883 6.187 1.00 93.44 130 SER A CA 1
ATOM 1030 C C . SER A 1 130 ? -11.190 2.801 6.112 1.00 93.44 130 SER A C 1
ATOM 1032 O O . SER A 1 130 ? -12.288 2.990 6.646 1.00 93.44 130 SER A O 1
ATOM 1034 N N . LEU A 1 131 ? -10.848 1.634 5.565 1.00 93.88 131 LEU A N 1
ATOM 1035 C CA . LEU A 1 131 ? -11.720 0.469 5.519 1.00 93.88 131 LEU A CA 1
ATOM 1036 C C . LEU A 1 131 ? -12.105 -0.007 6.927 1.00 93.88 131 LEU A C 1
ATOM 1038 O O . LEU A 1 131 ? -13.291 -0.144 7.235 1.00 93.88 131 LEU A O 1
ATOM 1042 N N . MET A 1 132 ? -11.129 -0.177 7.823 1.00 92.19 132 MET A N 1
ATOM 1043 C CA . MET A 1 132 ? -11.388 -0.553 9.219 1.00 92.19 132 MET A CA 1
ATOM 1044 C C . MET A 1 132 ? -12.341 0.434 9.905 1.00 92.19 132 MET A C 1
ATOM 1046 O O . MET A 1 132 ? -13.279 0.025 10.589 1.00 92.19 132 MET A O 1
ATOM 1050 N N . LYS A 1 133 ? -12.157 1.740 9.684 1.00 90.81 133 LYS A N 1
ATOM 1051 C CA . LYS A 1 133 ? -13.017 2.788 10.249 1.00 90.81 133 LYS A CA 1
ATOM 1052 C C . LYS A 1 133 ? -14.447 2.731 9.706 1.00 90.81 133 LYS A C 1
ATOM 1054 O O . LYS A 1 133 ? -15.387 3.004 10.457 1.00 90.81 133 LYS A O 1
ATOM 1059 N N . GLN A 1 134 ? -14.631 2.393 8.430 1.00 88.88 134 GLN A N 1
ATOM 1060 C CA . GLN A 1 134 ? -15.964 2.197 7.857 1.00 88.88 134 GLN A CA 1
ATOM 1061 C C . GLN A 1 134 ? -16.676 0.991 8.486 1.00 88.88 134 GLN A C 1
ATOM 1063 O O . GLN A 1 134 ? -17.855 1.091 8.836 1.00 88.88 134 GLN A O 1
ATOM 1068 N N . PHE A 1 135 ? -15.969 -0.125 8.684 1.00 85.62 135 PHE A N 1
ATOM 1069 C CA . PHE A 1 135 ? -16.555 -1.366 9.204 1.00 85.62 135 PHE A CA 1
ATOM 1070 C C . PHE A 1 135 ? -16.692 -1.420 10.724 1.00 85.62 135 PHE A C 1
ATOM 1072 O O . PHE A 1 135 ? -17.621 -2.062 11.218 1.00 85.62 135 PHE A O 1
ATOM 1079 N N . ALA A 1 136 ? -15.896 -0.645 11.466 1.00 80.81 136 ALA A N 1
ATOM 1080 C CA . ALA A 1 136 ? -16.101 -0.426 12.899 1.00 80.81 136 ALA A CA 1
ATOM 1081 C C . ALA A 1 136 ? -17.523 0.079 13.216 1.00 80.81 136 ALA A C 1
ATOM 1083 O O . ALA A 1 136 ? -18.051 -0.178 14.294 1.00 80.81 136 ALA A O 1
ATOM 1084 N N . LYS A 1 137 ? -18.171 0.765 12.261 1.00 72.31 137 LYS A N 1
ATOM 1085 C CA . LYS A 1 137 ? -19.550 1.258 12.386 1.00 72.31 137 LYS A CA 1
ATOM 1086 C C . LYS A 1 137 ? -20.623 0.264 11.922 1.00 72.31 137 LYS A C 1
ATOM 1088 O O . LYS A 1 137 ? -21.775 0.427 12.306 1.00 72.31 137 LYS A O 1
ATOM 1093 N N . LYS A 1 138 ? -20.273 -0.721 11.084 1.00 68.50 138 LYS A N 1
ATOM 1094 C CA . LYS A 1 138 ? -21.224 -1.627 10.402 1.00 68.50 138 LYS A CA 1
ATOM 1095 C C . LYS A 1 138 ? -21.358 -3.013 11.061 1.00 68.50 138 LYS A C 1
ATOM 1097 O O . LYS A 1 138 ? -22.334 -3.698 10.791 1.00 68.50 138 LYS A O 1
ATOM 1102 N N . GLN A 1 139 ? -20.419 -3.405 11.930 1.00 63.50 139 GLN A N 1
ATOM 1103 C CA . GLN A 1 139 ? -20.422 -4.656 12.720 1.00 63.50 139 GLN A CA 1
ATOM 1104 C C . GLN A 1 139 ? -20.519 -5.985 11.930 1.00 63.50 139 GLN A C 1
ATOM 1106 O O . GLN A 1 139 ? -20.894 -7.003 12.506 1.00 63.50 139 GLN A O 1
ATOM 1111 N N . THR A 1 140 ? -20.139 -6.038 10.648 1.00 77.56 140 THR A N 1
ATOM 1112 C CA . THR A 1 140 ? -20.106 -7.300 9.881 1.00 77.56 140 THR A CA 1
ATOM 1113 C C . THR A 1 140 ? -18.675 -7.719 9.537 1.00 77.56 140 THR A C 1
ATOM 1115 O O . THR A 1 140 ? -17.987 -7.072 8.748 1.00 77.56 140 THR A O 1
ATOM 1118 N N . ALA A 1 141 ? -18.215 -8.824 10.133 1.00 79.75 141 ALA A N 1
ATOM 1119 C CA . ALA A 1 141 ? -16.887 -9.383 9.861 1.00 79.75 141 ALA A CA 1
ATOM 1120 C C . ALA A 1 141 ? -16.761 -9.895 8.416 1.00 79.75 141 ALA A C 1
ATOM 1122 O O . ALA A 1 141 ? -15.735 -9.684 7.777 1.00 79.75 141 ALA A O 1
ATOM 1123 N N . GLU A 1 142 ? -17.823 -10.510 7.891 1.00 84.44 142 GLU A N 1
ATOM 1124 C CA . GLU A 1 142 ? -17.891 -10.996 6.506 1.00 84.44 142 GLU A CA 1
ATOM 1125 C C . GLU A 1 142 ? -17.758 -9.846 5.503 1.00 84.44 142 GLU A C 1
ATOM 1127 O O . GLU A 1 142 ? -16.941 -9.917 4.589 1.00 84.44 142 GLU A O 1
ATOM 1132 N N . GLY A 1 143 ? -18.470 -8.738 5.738 1.00 86.25 143 GLY A N 1
ATOM 1133 C CA . GLY A 1 143 ? -18.378 -7.559 4.878 1.00 86.25 143 GLY A CA 1
ATOM 1134 C C . GLY A 1 143 ? -16.984 -6.927 4.892 1.00 86.25 143 GLY A C 1
ATOM 1135 O O . GLY A 1 143 ? -16.493 -6.510 3.850 1.00 86.25 143 GLY A O 1
ATOM 1136 N N . PHE A 1 144 ? -16.303 -6.906 6.045 1.00 89.88 144 PHE A N 1
ATOM 1137 C CA . PHE A 1 144 ? -14.914 -6.442 6.092 1.00 89.88 144 PHE A CA 1
ATOM 1138 C C . PHE A 1 144 ? -13.985 -7.353 5.283 1.00 89.88 144 PHE A C 1
ATOM 1140 O O . PHE A 1 144 ? -13.128 -6.853 4.564 1.00 89.88 144 PHE A O 1
ATOM 1147 N N . GLN A 1 145 ? -14.141 -8.676 5.388 1.00 90.75 145 GLN A N 1
ATOM 1148 C CA . GLN A 1 145 ? -13.306 -9.627 4.649 1.00 90.75 145 GLN A CA 1
ATOM 1149 C C . GLN A 1 145 ? -13.474 -9.494 3.133 1.00 90.75 145 GLN A C 1
ATOM 1151 O O . GLN A 1 145 ? -12.486 -9.575 2.406 1.00 90.75 145 GLN A O 1
ATOM 1156 N N . GLU A 1 146 ? -14.702 -9.295 2.659 1.00 91.56 146 GLU A N 1
ATOM 1157 C CA . GLU A 1 146 ? -1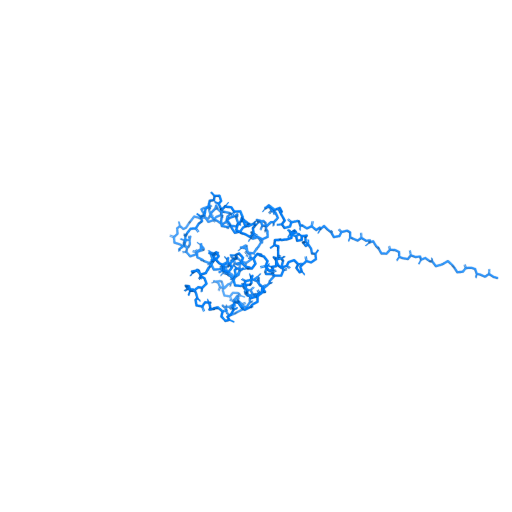4.988 -9.098 1.238 1.00 91.56 146 GLU A CA 1
ATOM 1158 C C . GLU A 1 146 ? -14.342 -7.810 0.713 1.00 91.56 146 GLU A C 1
ATOM 1160 O O . GLU A 1 146 ? -13.557 -7.852 -0.234 1.00 91.56 146 GLU A O 1
ATOM 1165 N N . GLU A 1 147 ? -14.568 -6.682 1.389 1.00 93.81 147 GLU A N 1
ATOM 1166 C CA . GLU A 1 147 ? -13.972 -5.400 1.001 1.00 93.81 147 GLU A CA 1
ATOM 1167 C C . GLU A 1 147 ? -12.446 -5.380 1.143 1.00 93.81 147 GLU A C 1
ATOM 1169 O O . GLU A 1 147 ? -11.756 -4.760 0.338 1.00 93.81 147 GLU A O 1
ATOM 1174 N N . ALA A 1 148 ? -11.888 -6.082 2.133 1.00 94.69 148 ALA A N 1
ATOM 1175 C CA . ALA A 1 148 ? -10.443 -6.204 2.304 1.00 94.69 148 ALA A CA 1
ATOM 1176 C C . ALA A 1 148 ? -9.794 -6.909 1.105 1.00 94.69 148 ALA A C 1
ATOM 1178 O O . ALA A 1 148 ? -8.771 -6.445 0.603 1.00 94.69 148 ALA A O 1
ATOM 1179 N N . LYS A 1 149 ? -10.412 -7.986 0.600 1.00 95.00 149 LYS A N 1
ATOM 1180 C CA . LYS A 1 149 ? -9.940 -8.681 -0.608 1.00 95.00 149 LYS A CA 1
ATOM 1181 C C . LYS A 1 149 ? -10.051 -7.798 -1.847 1.00 95.00 149 LYS A C 1
ATOM 1183 O O . LYS A 1 149 ? -9.108 -7.729 -2.631 1.00 95.00 149 LYS A O 1
ATOM 1188 N N . ARG A 1 150 ? -11.173 -7.085 -2.000 1.00 96.06 150 ARG A N 1
ATOM 1189 C CA . ARG A 1 150 ? -11.368 -6.112 -3.089 1.00 96.06 150 ARG A CA 1
ATOM 1190 C C . ARG A 1 150 ? -10.293 -5.019 -3.050 1.00 96.06 150 ARG A C 1
ATOM 1192 O O . ARG A 1 150 ? -9.706 -4.698 -4.081 1.00 96.06 150 ARG A O 1
ATOM 1199 N N . LEU A 1 151 ? -9.959 -4.517 -1.857 1.00 97.19 151 LEU A N 1
ATOM 1200 C CA . LEU A 1 151 ? -8.919 -3.507 -1.661 1.00 97.19 151 LEU A CA 1
ATOM 1201 C C . LEU A 1 151 ? -7.540 -4.014 -2.101 1.00 97.19 151 LEU A C 1
ATOM 1203 O O . LEU A 1 151 ? -6.840 -3.318 -2.838 1.00 97.19 151 LEU A O 1
ATOM 1207 N N . CYS A 1 152 ? -7.149 -5.215 -1.667 1.00 97.88 152 CYS A N 1
ATOM 1208 C CA . CYS A 1 152 ? -5.874 -5.827 -2.048 1.00 97.88 152 CYS A CA 1
ATOM 1209 C C . CYS A 1 152 ? -5.774 -6.039 -3.564 1.00 97.88 152 CYS A C 1
ATOM 1211 O O . CYS A 1 152 ? -4.754 -5.683 -4.159 1.00 97.88 152 CYS A O 1
ATOM 1213 N N . LEU A 1 153 ? -6.850 -6.519 -4.196 1.00 97.75 153 LEU A N 1
ATOM 1214 C CA . LEU A 1 153 ? -6.899 -6.735 -5.639 1.00 97.75 153 LEU A CA 1
ATOM 1215 C C . LEU A 1 153 ? -6.750 -5.422 -6.415 1.00 97.75 153 LEU A C 1
ATOM 1217 O O . LEU A 1 153 ? -5.901 -5.332 -7.303 1.00 97.75 153 LEU A O 1
ATOM 1221 N N . MET A 1 154 ? -7.510 -4.388 -6.040 1.00 96.88 154 MET A N 1
ATOM 1222 C CA . MET A 1 154 ? -7.427 -3.058 -6.653 1.00 96.88 154 MET A CA 1
ATOM 1223 C C . MET A 1 154 ? -5.991 -2.515 -6.597 1.00 96.88 154 MET A C 1
ATOM 1225 O O . MET A 1 154 ? -5.455 -2.033 -7.596 1.00 96.88 154 MET A O 1
ATOM 1229 N N . TRP A 1 155 ? -5.333 -2.618 -5.439 1.00 97.38 155 TRP A N 1
ATOM 1230 C CA . TRP A 1 155 ? -3.953 -2.162 -5.281 1.00 97.38 155 TRP A CA 1
ATOM 1231 C C . TRP A 1 155 ? -2.948 -3.007 -6.072 1.00 97.38 155 TRP A C 1
ATOM 1233 O O . TRP A 1 155 ? -2.024 -2.446 -6.665 1.00 97.38 155 TRP A O 1
ATOM 1243 N N . ALA A 1 156 ? -3.139 -4.323 -6.162 1.00 97.38 156 ALA A N 1
ATOM 1244 C CA . ALA A 1 156 ? -2.313 -5.196 -6.991 1.00 97.38 156 ALA A CA 1
ATOM 1245 C C . ALA A 1 156 ? -2.434 -4.852 -8.489 1.00 97.38 156 ALA A C 1
ATOM 1247 O O . ALA A 1 156 ? -1.424 -4.736 -9.190 1.00 97.38 156 ALA A O 1
ATOM 1248 N N . GLU A 1 157 ? -3.651 -4.607 -8.978 1.00 96.38 157 GLU A N 1
ATOM 1249 C CA . GLU A 1 157 ? -3.908 -4.171 -10.355 1.00 96.38 157 GLU A CA 1
ATOM 1250 C C . GLU A 1 157 ? -3.283 -2.802 -10.643 1.00 96.38 157 GLU A C 1
ATOM 1252 O O . GLU A 1 157 ? -2.581 -2.645 -11.651 1.00 96.38 157 GLU A O 1
ATOM 1257 N N . ARG A 1 158 ? -3.438 -1.846 -9.719 1.00 95.06 158 ARG A N 1
ATOM 1258 C CA . ARG A 1 158 ? -2.811 -0.520 -9.794 1.00 95.06 158 ARG A CA 1
ATOM 1259 C C . ARG A 1 158 ? -1.292 -0.619 -9.886 1.00 95.06 158 ARG A C 1
ATOM 1261 O O . ARG A 1 158 ? -0.690 0.018 -10.750 1.00 95.06 158 ARG A O 1
ATOM 1268 N N . MET A 1 159 ? -0.668 -1.455 -9.053 1.00 95.12 159 MET A N 1
ATOM 1269 C CA . MET A 1 159 ? 0.783 -1.675 -9.080 1.00 95.12 159 MET A CA 1
ATOM 1270 C C . MET A 1 159 ? 1.268 -2.366 -10.348 1.00 95.12 159 MET A C 1
ATOM 1272 O O . MET A 1 159 ? 2.448 -2.272 -10.670 1.00 95.12 159 MET A O 1
ATOM 1276 N N . LEU A 1 160 ? 0.384 -3.016 -11.103 1.00 94.44 160 LEU A N 1
ATOM 1277 C CA . LEU A 1 160 ? 0.691 -3.596 -12.408 1.00 94.44 160 LEU A CA 1
ATOM 1278 C C . LEU A 1 160 ? 0.424 -2.647 -13.579 1.00 94.44 160 LEU A C 1
ATOM 1280 O O . LEU A 1 160 ? 0.723 -3.030 -14.716 1.00 94.44 160 LEU A O 1
ATOM 1284 N N . GLY A 1 161 ? -0.115 -1.451 -13.317 1.00 91.69 161 GLY A N 1
ATOM 1285 C CA . GLY A 1 161 ? -0.576 -0.517 -14.347 1.00 91.69 161 GLY A CA 1
ATOM 1286 C C . GLY A 1 161 ? -1.789 -1.042 -15.113 1.00 91.69 161 GLY A C 1
ATOM 1287 O O . GLY A 1 161 ? -1.984 -0.695 -16.276 1.00 91.69 161 GLY A O 1
ATOM 1288 N N . ARG A 1 162 ? -2.561 -1.948 -14.502 1.00 93.12 162 ARG A N 1
ATOM 1289 C CA . ARG A 1 162 ? -3.795 -2.486 -15.076 1.00 93.12 162 ARG A CA 1
ATOM 1290 C C . ARG A 1 162 ? -4.959 -1.565 -14.723 1.00 93.12 162 ARG A C 1
ATOM 1292 O O . ARG A 1 162 ? -4.914 -0.839 -13.733 1.00 93.12 162 ARG A O 1
ATOM 1299 N N . LYS A 1 163 ? -6.016 -1.617 -15.534 1.00 90.62 163 LYS A N 1
ATOM 1300 C CA . LYS A 1 163 ? -7.298 -1.019 -15.160 1.00 90.62 163 LYS A CA 1
ATOM 1301 C C . LYS A 1 163 ? -7.858 -1.797 -13.970 1.00 90.62 163 LYS A C 1
ATOM 1303 O O . LYS A 1 163 ? -7.958 -3.017 -14.057 1.00 90.62 163 LYS A O 1
ATOM 1308 N N . GLU A 1 164 ? -8.217 -1.082 -12.913 1.00 92.31 164 GLU A N 1
ATOM 1309 C CA . GLU A 1 164 ? -8.849 -1.649 -11.723 1.00 92.31 164 GLU A CA 1
ATOM 1310 C C . GLU A 1 164 ? -10.200 -2.262 -12.105 1.00 92.31 164 GLU A C 1
ATOM 1312 O O . GLU A 1 164 ? -11.021 -1.622 -12.773 1.00 92.31 164 GLU A O 1
ATOM 1317 N N . SER A 1 165 ? -10.390 -3.525 -11.742 1.00 89.25 165 SER A N 1
ATOM 1318 C CA . SER A 1 165 ? -11.586 -4.303 -12.064 1.00 89.25 165 SER A CA 1
ATOM 1319 C C . SER A 1 165 ? -12.779 -3.896 -11.205 1.00 89.25 165 SER A C 1
ATOM 1321 O O . SER A 1 165 ? -13.904 -3.865 -11.704 1.00 89.25 165 SER A O 1
ATOM 1323 N N . ASP A 1 166 ? -12.522 -3.548 -9.945 1.00 88.12 166 ASP A N 1
ATOM 1324 C CA . ASP A 1 166 ? -13.546 -3.234 -8.955 1.00 88.12 166 ASP A CA 1
ATOM 1325 C C . ASP A 1 166 ? -13.025 -2.217 -7.913 1.00 88.12 166 ASP A C 1
ATOM 1327 O O . ASP A 1 166 ? -12.592 -2.598 -6.822 1.00 88.12 166 ASP A O 1
ATOM 1331 N N . PRO A 1 167 ? -12.959 -0.919 -8.273 1.00 85.12 167 PRO A N 1
ATOM 1332 C CA . PRO A 1 167 ? -12.320 0.100 -7.447 1.00 85.12 167 PRO A CA 1
ATOM 1333 C C . PRO A 1 167 ? -13.126 0.431 -6.183 1.00 85.12 167 PRO A C 1
ATOM 1335 O O . PRO A 1 167 ? -14.357 0.493 -6.199 1.00 85.12 167 PRO A O 1
ATOM 1338 N N . ILE A 1 168 ? -12.409 0.712 -5.091 1.00 87.12 168 ILE A N 1
ATOM 1339 C CA . ILE A 1 168 ? -12.970 1.189 -3.821 1.00 87.12 168 ILE A CA 1
ATOM 1340 C C . ILE A 1 168 ? -12.668 2.681 -3.661 1.00 87.12 168 ILE A C 1
ATOM 1342 O O . ILE A 1 168 ? -11.519 3.108 -3.794 1.00 87.12 168 ILE A O 1
ATOM 1346 N N . GLU A 1 169 ? -13.692 3.461 -3.314 1.00 80.50 169 GLU A N 1
ATOM 1347 C CA . GLU A 1 169 ? -13.595 4.902 -3.059 1.00 80.50 169 GLU A CA 1
ATOM 1348 C C . GLU A 1 169 ? -13.818 5.222 -1.567 1.00 80.50 169 GLU A C 1
ATOM 1350 O O . GLU A 1 169 ? -14.702 4.648 -0.920 1.00 80.50 169 GLU A O 1
ATOM 1355 N N . PHE A 1 170 ? -13.010 6.142 -1.021 1.00 79.44 170 PHE A N 1
ATOM 1356 C CA . PHE A 1 170 ? -13.001 6.545 0.395 1.00 79.44 170 PHE A CA 1
ATOM 1357 C C . PHE A 1 170 ? -13.227 8.048 0.602 1.00 79.44 170 PHE A C 1
ATOM 1359 O O . PHE A 1 170 ? -12.591 8.871 -0.104 1.00 79.44 170 PHE A O 1
#

Sequence (170 aa):
MQTDNKEKNEAPTVKLVRFDLADLSVLNELFEVVLYDVVRRSNMVSSGQLKQEEAIAMDKQSAAFLSAVLAGKNEQFISKPYWTGDPLAGYLKLYMKERFEKVGVHENQLSDTRAVLQAAAFEFICDVYSLMKQFAKKQTAEGFQEEAKRLCLMWAERMLGRKESDPIEF

Radius of gyration: 20.02 Å; chains: 1; bounding box: 74×59×42 Å

Secondary structure (DSSP, 8-state):
------------------EETT-HHHHHHHHHHHHHHHHHHHHHHHTTSS-HHHHHHHHHHHHHHHHHHHTT--TTEE--TTTTTHHHHHHHHHHTHHHHHHTT--GGG--SHHHHHHHHHHHHHHHHHHHHHHHTTT--HHHHHHHHHHHHHHHHHHHTTPPPSS----

pLDDT: mean 89.0, std 13.65, range [37.62, 98.06]